Protein AF-A0A5K0V1Y4-F1 (afdb_monomer_lite)

Sequence (72 aa):
AKSANPLEVRRTFTMGLPYTSHHGGQVLFGPADKYLYFMMGDGGSRGDPNNFAQNKKSLLGKIMRLDVDKIP

Secondary structure (DSSP, 8-state):
-PPP-TT----------SSSS--EEEEEE-TTT-PEEEEE--SSSTT-TT-TTT-TT-SSSEEEEE-TTT--

Radius of gyration: 14.53 Å; chains: 1; bounding box: 38×27×32 Å

Structure (mmCIF, N/CA/C/O backbone):
data_AF-A0A5K0V1Y4-F1
#
_entry.id   AF-A0A5K0V1Y4-F1
#
loop_
_atom_site.group_PDB
_atom_site.id
_atom_site.type_symbol
_atom_site.label_atom_id
_atom_site.label_alt_id
_atom_site.label_comp_id
_atom_site.label_asym_id
_atom_site.label_entity_id
_atom_site.label_seq_id
_atom_site.pdbx_PDB_ins_code
_atom_site.Cartn_x
_atom_site.Cartn_y
_atom_site.Cartn_z
_atom_site.occupancy
_atom_site.B_iso_or_equiv
_atom_site.auth_seq_id
_atom_site.auth_comp_id
_atom_site.auth_asym_id
_atom_site.auth_atom_id
_atom_site.pdbx_PDB_model_num
ATOM 1 N N . ALA A 1 1 ? -12.487 -14.928 18.646 1.00 60.72 1 ALA A N 1
ATOM 2 C CA . ALA A 1 1 ? -12.587 -13.995 17.503 1.00 60.72 1 ALA A CA 1
ATOM 3 C C . ALA A 1 1 ? -13.955 -14.173 16.850 1.00 60.72 1 ALA A C 1
ATOM 5 O O . ALA A 1 1 ? -14.425 -15.304 16.820 1.00 60.72 1 ALA A O 1
ATOM 6 N N . LYS A 1 2 ? -14.612 -13.101 16.387 1.00 80.44 2 LYS A N 1
ATOM 7 C CA . LYS A 1 2 ? -15.800 -13.231 15.524 1.00 80.44 2 LYS A CA 1
ATOM 8 C C . LYS A 1 2 ? -15.327 -13.605 14.117 1.00 80.44 2 LYS A C 1
ATOM 10 O O . LYS A 1 2 ? -14.333 -13.046 13.658 1.00 80.44 2 LYS A O 1
ATOM 15 N N . SER A 1 3 ? -16.005 -14.540 13.461 1.00 82.44 3 SER A N 1
ATOM 16 C CA . SER A 1 3 ? -15.751 -14.844 12.050 1.00 82.44 3 SER A CA 1
ATOM 17 C C . SER A 1 3 ? -16.251 -13.687 11.188 1.00 82.44 3 SER A C 1
ATOM 19 O O . SER A 1 3 ? -17.343 -13.173 11.429 1.00 82.44 3 SER A O 1
ATOM 21 N N . ALA A 1 4 ? -15.453 -13.264 10.210 1.00 81.62 4 ALA A N 1
ATOM 22 C CA . ALA A 1 4 ? -15.872 -12.262 9.237 1.00 81.62 4 ALA A CA 1
ATOM 23 C C . ALA A 1 4 ? -16.841 -12.885 8.219 1.00 81.62 4 ALA A C 1
ATOM 25 O O . ALA A 1 4 ? -16.662 -14.038 7.822 1.00 81.62 4 ALA A O 1
ATOM 26 N N . ASN A 1 5 ? -17.850 -12.124 7.790 1.00 84.25 5 ASN A N 1
ATOM 27 C CA . ASN A 1 5 ? -18.733 -12.510 6.695 1.00 84.25 5 ASN A CA 1
ATOM 28 C C . ASN A 1 5 ? -18.026 -12.210 5.358 1.00 84.25 5 ASN A C 1
ATOM 30 O O . ASN A 1 5 ? -17.788 -11.040 5.061 1.00 84.25 5 ASN A O 1
ATOM 34 N N . PRO A 1 6 ? -17.693 -13.213 4.526 1.00 79.56 6 PRO A N 1
ATOM 35 C CA . PRO A 1 6 ? -17.023 -12.975 3.247 1.00 79.56 6 PRO A CA 1
ATOM 36 C C . PRO A 1 6 ? -17.909 -12.256 2.216 1.00 79.56 6 PRO A C 1
ATOM 38 O O . PRO A 1 6 ? -17.398 -11.821 1.189 1.00 79.56 6 PRO A O 1
ATOM 41 N N . LEU A 1 7 ? -19.217 -12.114 2.472 1.00 84.00 7 LEU A N 1
ATOM 42 C CA . LEU A 1 7 ? -20.107 -11.271 1.667 1.00 84.00 7 LEU A CA 1
ATOM 43 C C . LEU A 1 7 ? -19.998 -9.779 2.031 1.00 84.00 7 LEU A C 1
ATOM 45 O O . LEU A 1 7 ? -20.390 -8.929 1.236 1.00 84.00 7 LEU A O 1
ATOM 49 N N . GLU A 1 8 ? -19.433 -9.442 3.193 1.00 82.88 8 GLU A N 1
ATOM 50 C CA . GLU A 1 8 ? -19.221 -8.065 3.658 1.00 82.88 8 GLU A CA 1
ATOM 51 C C . GLU A 1 8 ? -17.781 -7.618 3.368 1.00 82.88 8 GLU A C 1
ATOM 53 O O . GLU A 1 8 ? -16.979 -7.358 4.265 1.00 82.88 8 GLU A O 1
ATOM 58 N N . VAL A 1 9 ? -17.431 -7.550 2.081 1.00 86.12 9 VAL A N 1
ATOM 59 C CA . VAL A 1 9 ? -16.121 -7.065 1.625 1.00 86.12 9 VAL A CA 1
ATOM 60 C C . VAL A 1 9 ? -16.264 -5.663 1.051 1.00 86.12 9 VAL A C 1
ATOM 62 O O . VAL A 1 9 ? -17.021 -5.434 0.111 1.00 86.12 9 VAL A O 1
ATOM 65 N N . ARG A 1 10 ? -15.460 -4.729 1.565 1.00 86.25 10 ARG A N 1
ATOM 66 C CA . ARG A 1 10 ? -15.290 -3.395 0.983 1.00 86.25 10 ARG A CA 1
ATOM 67 C C . ARG A 1 10 ? -13.870 -3.238 0.453 1.00 86.25 10 ARG A C 1
ATOM 69 O O . ARG A 1 10 ? -12.901 -3.468 1.173 1.00 86.25 10 ARG A O 1
ATOM 76 N N . ARG A 1 11 ? -13.736 -2.823 -0.809 1.00 87.38 11 ARG A N 1
ATOM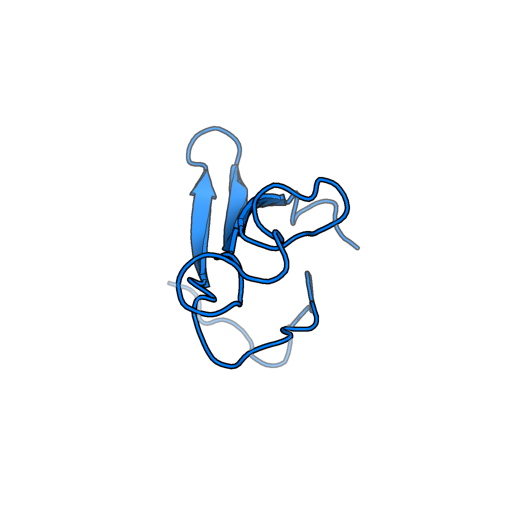 77 C CA . ARG A 1 11 ? -12.435 -2.489 -1.402 1.00 87.38 11 ARG A CA 1
ATOM 78 C C . ARG A 1 11 ? -12.018 -1.087 -0.956 1.00 87.38 11 ARG A C 1
ATOM 80 O O . ARG A 1 11 ? -12.505 -0.109 -1.501 1.00 87.38 11 ARG A O 1
ATOM 87 N N . THR A 1 12 ? -11.079 -1.010 -0.019 1.00 87.56 12 THR A N 1
ATOM 88 C CA . THR A 1 12 ? -10.539 0.265 0.489 1.00 87.56 12 THR A CA 1
ATOM 89 C C . THR A 1 12 ? -9.507 0.893 -0.449 1.00 87.56 12 THR A C 1
ATOM 91 O O . THR A 1 12 ? -9.449 2.108 -0.600 1.00 87.56 12 THR A O 1
ATOM 94 N N . PHE A 1 13 ? -8.651 0.075 -1.064 1.00 86.62 13 PHE A N 1
ATOM 95 C CA . PHE A 1 13 ? -7.523 0.553 -1.858 1.00 86.62 13 PHE A CA 1
ATOM 96 C C . PHE A 1 13 ? -7.183 -0.448 -2.963 1.00 86.62 13 PHE A C 1
ATOM 98 O O . PHE A 1 13 ? -7.221 -1.659 -2.752 1.00 86.62 13 PHE A O 1
ATOM 105 N N . THR A 1 14 ? -6.861 0.064 -4.148 1.00 89.75 14 THR A N 1
ATOM 106 C CA . THR A 1 14 ? -6.335 -0.721 -5.267 1.00 89.75 14 THR A CA 1
ATOM 107 C C . THR A 1 14 ? -5.306 0.112 -6.010 1.00 89.75 14 THR A C 1
ATOM 109 O O . THR A 1 14 ? -5.479 1.319 -6.172 1.00 89.75 14 THR A O 1
ATOM 112 N N . MET A 1 15 ? -4.241 -0.527 -6.480 1.00 88.25 15 MET A N 1
ATOM 113 C CA . MET A 1 15 ? -3.200 0.124 -7.270 1.00 88.25 15 MET A CA 1
ATOM 114 C C . MET A 1 15 ? -2.654 -0.832 -8.322 1.00 88.25 15 MET A C 1
ATOM 116 O O . MET A 1 15 ? -2.628 -2.044 -8.114 1.00 88.25 15 MET A O 1
ATOM 120 N N . GLY A 1 16 ? -2.222 -0.278 -9.453 1.00 87.75 16 GLY A N 1
ATOM 121 C CA . GLY A 1 16 ? -1.503 -1.031 -10.475 1.00 87.75 16 GLY A CA 1
ATOM 122 C C . GLY A 1 16 ? -0.048 -1.256 -10.068 1.00 87.75 16 GLY A C 1
ATOM 123 O O . GLY A 1 16 ? 0.580 -0.365 -9.494 1.00 87.75 16 GLY A O 1
ATOM 124 N N . LEU A 1 17 ? 0.480 -2.439 -10.382 1.00 88.69 17 LEU A N 1
ATOM 125 C CA . LEU A 1 17 ? 1.871 -2.811 -10.131 1.00 88.69 17 LEU A CA 1
ATOM 126 C C . LEU A 1 17 ? 2.588 -3.024 -11.472 1.00 88.69 17 LEU A C 1
ATOM 128 O O . LEU A 1 17 ? 2.113 -3.822 -12.279 1.00 88.69 17 LEU A O 1
ATOM 132 N N . PRO A 1 18 ? 3.700 -2.314 -11.734 1.00 86.50 18 PRO A N 1
ATOM 133 C CA . PRO A 1 18 ? 4.383 -2.379 -13.025 1.00 86.50 18 PRO A CA 1
ATOM 134 C C . PRO A 1 18 ? 5.240 -3.641 -13.199 1.00 86.50 18 PRO A C 1
ATOM 136 O O . PRO A 1 18 ? 5.530 -4.027 -14.327 1.00 86.50 18 PRO A O 1
ATOM 139 N N . TYR A 1 19 ? 5.629 -4.293 -12.100 1.00 91.75 19 TYR A N 1
ATOM 140 C CA . TYR A 1 19 ? 6.395 -5.541 -12.098 1.00 91.75 19 TYR A CA 1
ATOM 141 C C . TYR A 1 19 ? 5.761 -6.552 -11.146 1.00 91.75 19 TYR A C 1
ATOM 143 O O . TYR A 1 19 ? 4.898 -6.218 -10.336 1.00 91.75 19 TYR A O 1
ATOM 151 N N . THR A 1 20 ? 6.230 -7.797 -11.208 1.00 92.75 20 THR A N 1
ATOM 152 C CA . THR A 1 20 ? 5.794 -8.905 -10.345 1.00 92.75 20 THR A CA 1
ATOM 153 C C . THR A 1 20 ? 6.638 -9.060 -9.072 1.00 92.75 20 THR A C 1
ATOM 155 O O . THR A 1 20 ? 6.460 -10.032 -8.344 1.00 92.75 20 THR A O 1
ATOM 158 N N . SER A 1 21 ? 7.568 -8.139 -8.801 1.00 93.25 21 SER A N 1
ATOM 159 C CA . SER A 1 21 ? 8.519 -8.191 -7.682 1.00 93.25 21 SER A CA 1
ATOM 160 C C . SER A 1 21 ? 8.483 -6.929 -6.816 1.00 93.25 21 SER A C 1
ATOM 162 O O . SER A 1 21 ? 7.950 -5.900 -7.219 1.00 93.25 21 SER A O 1
ATOM 164 N N . HIS A 1 22 ? 9.080 -7.017 -5.621 1.00 94.75 22 HIS A N 1
ATOM 165 C CA . HIS A 1 22 ? 9.284 -5.902 -4.683 1.00 94.75 22 HIS A CA 1
ATOM 166 C C . HIS A 1 22 ? 7.996 -5.206 -4.198 1.00 94.75 22 HIS A C 1
ATOM 168 O O . HIS A 1 22 ? 7.974 -3.995 -3.989 1.00 94.75 22 HIS A O 1
ATOM 174 N N . HIS A 1 23 ? 6.907 -5.947 -3.988 1.00 92.81 23 HIS A N 1
ATOM 175 C CA . HIS A 1 23 ? 5.649 -5.353 -3.503 1.00 92.81 23 HIS A CA 1
ATOM 176 C C . HIS A 1 23 ? 5.629 -5.134 -1.990 1.00 92.81 23 HIS A C 1
ATOM 178 O O . HIS A 1 23 ? 4.962 -4.226 -1.507 1.00 92.81 23 HIS A O 1
ATOM 184 N N . GL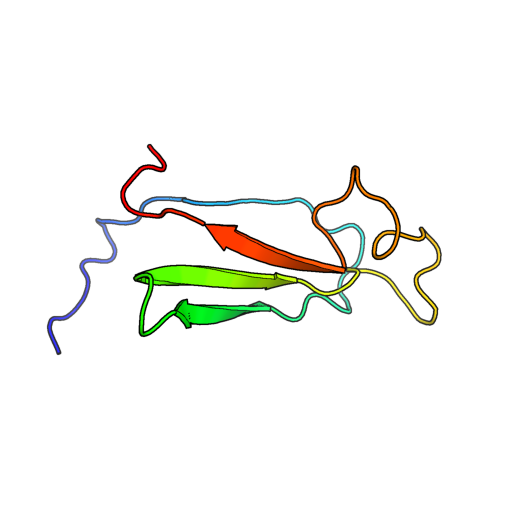Y A 1 24 ? 6.373 -5.930 -1.220 1.00 90.88 24 GLY A N 1
ATOM 185 C CA . GLY A 1 24 ? 6.220 -5.933 0.234 1.00 90.88 24 GLY A CA 1
ATOM 186 C C . GLY A 1 24 ? 4.816 -6.412 0.604 1.00 90.88 24 GLY A C 1
ATOM 187 O O . GLY A 1 24 ? 4.476 -7.560 0.335 1.00 90.88 24 GLY A O 1
ATOM 188 N N . GLY A 1 25 ? 4.002 -5.530 1.186 1.00 90.19 25 GLY A N 1
ATOM 189 C CA . GLY A 1 25 ? 2.589 -5.792 1.458 1.00 90.19 25 GLY A CA 1
ATOM 190 C C . GLY A 1 25 ? 2.246 -6.011 2.929 1.00 90.19 25 GLY A C 1
ATOM 191 O O . GLY A 1 25 ? 1.171 -6.521 3.236 1.00 90.19 25 GLY A O 1
ATOM 192 N N . GLN A 1 26 ? 3.138 -5.641 3.851 1.00 95.56 26 GLN A N 1
ATOM 193 C CA . GLN A 1 26 ? 2.832 -5.716 5.275 1.00 95.56 26 GLN A CA 1
ATOM 194 C C . GLN A 1 26 ? 1.707 -4.734 5.629 1.00 95.56 26 GLN A C 1
ATOM 196 O O . GLN A 1 26 ? 1.695 -3.578 5.197 1.00 95.56 26 GLN A O 1
ATOM 201 N N . VAL A 1 27 ? 0.769 -5.228 6.435 1.00 95.12 27 VAL A N 1
ATOM 202 C CA . VAL A 1 27 ? -0.399 -4.495 6.915 1.00 95.12 27 VAL A CA 1
ATOM 203 C C . VAL A 1 27 ? -0.416 -4.542 8.436 1.00 95.12 27 VAL A C 1
ATOM 205 O O . VAL A 1 27 ? -0.274 -5.614 9.024 1.00 95.12 27 VAL A O 1
ATOM 208 N N . LEU A 1 28 ? -0.600 -3.391 9.078 1.00 96.62 28 LEU A N 1
ATOM 209 C CA . LEU A 1 28 ? -0.769 -3.302 10.527 1.00 96.62 28 LEU A CA 1
ATOM 210 C C . LEU A 1 28 ? -1.627 -2.104 10.919 1.00 96.62 28 LEU A C 1
ATOM 212 O O . LEU A 1 28 ? -1.712 -1.124 10.186 1.00 96.62 28 LEU A O 1
ATOM 216 N N . PHE A 1 29 ? -2.235 -2.168 12.099 1.00 96.88 29 PHE A N 1
ATOM 217 C CA . PHE A 1 29 ? -2.914 -1.023 12.696 1.00 96.88 29 PHE A CA 1
ATOM 218 C C . PHE A 1 29 ? -2.003 -0.344 13.709 1.00 96.88 29 PHE A C 1
ATOM 220 O O . PHE A 1 29 ? -1.419 -1.007 14.570 1.00 96.88 29 PHE A O 1
ATOM 227 N N . GLY A 1 30 ? -1.899 0.981 13.626 1.00 97.12 30 GLY A N 1
ATOM 228 C CA . GLY A 1 30 ? -1.165 1.755 14.617 1.00 97.12 30 GLY A CA 1
ATOM 229 C C . GLY A 1 30 ? -1.850 1.648 15.986 1.00 97.12 30 GLY A C 1
ATOM 230 O O . GLY A 1 30 ? -3.047 1.925 16.099 1.00 97.12 30 GLY A O 1
ATOM 231 N N . PRO A 1 31 ? -1.143 1.241 17.056 1.00 96.94 31 PRO A N 1
ATOM 232 C CA . PRO A 1 31 ? -1.783 0.979 18.343 1.00 96.94 31 PRO A CA 1
ATOM 233 C C . PRO A 1 31 ? -2.336 2.251 18.995 1.00 96.94 31 PRO A C 1
ATOM 235 O O . PRO A 1 31 ? -3.367 2.176 19.666 1.00 96.94 31 PRO A O 1
ATOM 238 N N . ALA A 1 32 ? -1.687 3.399 18.777 1.00 97.25 32 ALA A N 1
ATOM 239 C CA . ALA A 1 32 ? -2.081 4.687 19.343 1.00 97.25 32 ALA A CA 1
ATOM 240 C C . ALA A 1 32 ? -3.131 5.418 18.495 1.00 97.25 32 ALA A C 1
ATOM 242 O O . ALA A 1 32 ? -4.091 5.951 19.040 1.00 97.25 32 ALA A O 1
ATOM 243 N N . ASP A 1 33 ? -2.961 5.435 17.171 1.00 96.75 33 ASP A N 1
ATOM 244 C CA . ASP A 1 33 ? -3.756 6.271 16.267 1.00 96.75 33 ASP A CA 1
ATOM 245 C C . ASP A 1 33 ? -4.839 5.506 15.492 1.00 96.75 33 ASP A C 1
ATOM 247 O O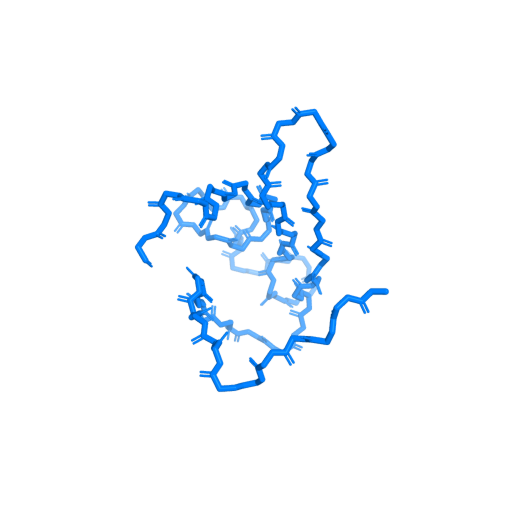 . ASP A 1 33 ? -5.699 6.138 14.889 1.00 96.75 33 ASP A O 1
ATOM 251 N N . LYS A 1 34 ? -4.821 4.168 15.532 1.00 95.75 34 LYS A N 1
ATOM 252 C CA . LYS A 1 34 ? -5.804 3.263 14.911 1.00 95.75 34 LYS A CA 1
ATOM 253 C C . LYS A 1 34 ? -5.894 3.341 13.384 1.00 95.75 34 LYS A C 1
ATOM 255 O O . LYS A 1 34 ? -6.775 2.718 12.802 1.00 95.75 34 LYS A O 1
ATOM 260 N N . TYR A 1 35 ? -4.955 4.013 12.721 1.00 96.44 35 TYR A N 1
ATOM 261 C CA . TYR A 1 35 ? -4.897 4.028 11.259 1.00 96.44 35 TYR A CA 1
ATOM 262 C C . TYR A 1 35 ? -4.334 2.712 10.721 1.00 96.44 35 TYR A C 1
ATOM 264 O O . TYR A 1 35 ? -3.523 2.045 11.373 1.00 96.44 35 TYR A O 1
ATOM 272 N N . LEU A 1 36 ? -4.739 2.370 9.499 1.00 95.75 36 LEU A N 1
ATOM 273 C CA . LEU A 1 36 ? -4.171 1.261 8.746 1.00 95.75 36 LEU A CA 1
ATOM 274 C C . LEU A 1 36 ? -2.857 1.707 8.105 1.00 95.75 36 LEU A C 1
ATOM 276 O O . LEU A 1 36 ? -2.835 2.640 7.304 1.00 95.75 36 LEU A O 1
ATOM 280 N N . TYR A 1 37 ? -1.772 1.014 8.419 1.00 96.69 37 TYR A N 1
ATOM 281 C CA . TYR A 1 37 ? -0.484 1.176 7.765 1.00 96.69 37 TYR A CA 1
ATOM 282 C C . TYR A 1 37 ? -0.306 0.064 6.740 1.00 96.69 37 TYR A C 1
ATOM 284 O O . TYR A 1 37 ? -0.404 -1.118 7.074 1.00 96.69 37 TYR A O 1
ATOM 292 N N . PHE A 1 38 ? -0.034 0.454 5.499 1.00 95.50 38 PHE A N 1
ATOM 293 C CA . PHE A 1 38 ? 0.242 -0.452 4.393 1.00 95.50 38 PHE A CA 1
ATOM 294 C C . PHE A 1 38 ? 1.615 -0.130 3.804 1.00 95.50 38 PHE A C 1
ATOM 296 O O . PHE A 1 38 ? 1.844 0.971 3.295 1.00 95.50 38 PHE A O 1
ATOM 303 N N . MET A 1 39 ? 2.545 -1.078 3.913 1.00 95.62 39 MET A N 1
ATOM 304 C CA . MET A 1 39 ? 3.908 -0.934 3.406 1.00 95.62 39 MET A CA 1
ATOM 305 C C . MET A 1 39 ? 4.013 -1.510 1.999 1.00 95.62 39 MET A C 1
ATOM 307 O O . MET A 1 39 ? 3.875 -2.719 1.804 1.00 95.62 39 MET A O 1
ATOM 311 N N . MET A 1 40 ? 4.311 -0.643 1.036 1.00 95.25 40 MET A N 1
ATOM 312 C CA . MET A 1 40 ? 4.485 -1.000 -0.366 1.00 95.25 40 MET A CA 1
ATOM 313 C C . MET A 1 40 ? 5.937 -0.758 -0.775 1.00 95.25 40 MET A C 1
ATOM 315 O O . MET A 1 40 ? 6.473 0.337 -0.585 1.00 95.25 40 MET A O 1
ATOM 319 N N . GLY A 1 41 ? 6.576 -1.781 -1.337 1.00 95.19 41 GLY A N 1
ATOM 320 C CA . GLY A 1 41 ? 7.909 -1.649 -1.922 1.00 95.19 41 GLY A CA 1
ATOM 321 C C . GLY A 1 41 ? 7.883 -0.858 -3.233 1.00 95.19 41 GLY A C 1
ATOM 322 O O . GLY A 1 41 ? 6.838 -0.372 -3.665 1.00 95.19 41 GLY A O 1
ATOM 323 N N . ASP A 1 42 ? 9.041 -0.686 -3.866 1.00 95.50 42 ASP A N 1
ATOM 324 C CA . A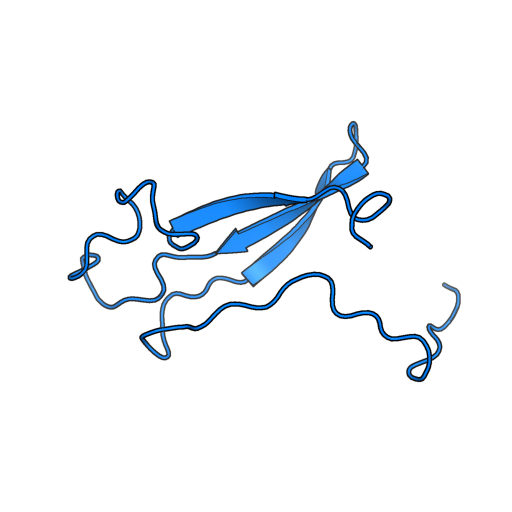SP A 1 42 ? 9.151 0.067 -5.124 1.00 95.50 42 ASP A CA 1
ATOM 325 C C . ASP A 1 42 ? 8.423 -0.607 -6.301 1.00 95.50 42 ASP A C 1
ATOM 327 O O . ASP A 1 42 ? 8.232 0.022 -7.338 1.00 95.50 42 ASP A O 1
ATOM 331 N N . GLY A 1 43 ? 7.981 -1.862 -6.138 1.00 93.56 43 GLY A N 1
ATOM 332 C CA . GLY A 1 43 ? 7.292 -2.629 -7.168 1.00 93.56 43 GLY A CA 1
ATOM 333 C C . GLY A 1 43 ? 8.117 -2.777 -8.441 1.00 93.56 43 GLY A C 1
ATOM 334 O O . GLY A 1 43 ? 7.527 -2.859 -9.516 1.00 93.56 43 GLY A O 1
ATOM 335 N N . GLY A 1 44 ? 9.448 -2.722 -8.324 1.00 92.00 44 GLY A N 1
ATOM 336 C CA . GLY A 1 44 ? 10.398 -2.687 -9.426 1.00 92.00 44 GLY A CA 1
ATOM 337 C C . GLY A 1 44 ? 11.346 -3.884 -9.446 1.00 92.00 44 GLY A C 1
ATOM 338 O O . GLY A 1 44 ? 11.040 -4.976 -8.961 1.00 92.00 44 GLY A O 1
ATOM 339 N N . SER A 1 45 ? 12.516 -3.667 -10.045 1.00 91.94 45 SER A N 1
ATOM 340 C CA . SER A 1 45 ? 13.633 -4.613 -10.062 1.00 91.94 45 SER A CA 1
ATOM 341 C C . SER A 1 45 ? 14.832 -4.040 -9.299 1.00 91.94 45 SER A C 1
ATOM 343 O O . SER A 1 45 ? 14.727 -3.029 -8.601 1.00 91.94 45 SER A O 1
ATOM 345 N N . ARG A 1 46 ? 15.991 -4.700 -9.395 1.00 93.81 46 ARG A N 1
ATOM 346 C CA . ARG A 1 46 ? 17.225 -4.261 -8.738 1.00 93.81 46 ARG A CA 1
ATOM 347 C C . ARG A 1 46 ? 17.527 -2.790 -9.053 1.00 93.81 46 ARG A C 1
ATOM 349 O O . ARG A 1 46 ? 17.775 -2.443 -10.202 1.00 93.81 46 ARG A O 1
ATOM 356 N N . GLY A 1 47 ? 17.599 -1.972 -8.004 1.00 94.00 47 GLY A N 1
ATOM 357 C CA . GLY A 1 47 ? 18.013 -0.571 -8.099 1.00 94.00 47 GLY A CA 1
ATOM 358 C C . GLY A 1 47 ? 16.909 0.419 -8.473 1.00 94.00 47 GLY A C 1
ATOM 359 O O . GLY A 1 47 ? 17.259 1.530 -8.846 1.00 94.00 47 GLY A O 1
ATOM 360 N N . ASP A 1 48 ? 15.627 0.039 -8.380 1.00 94.44 48 ASP A N 1
ATOM 361 C CA . ASP A 1 48 ? 14.476 0.914 -8.666 1.00 94.44 48 ASP A CA 1
ATOM 362 C C . ASP A 1 48 ? 14.616 1.666 -10.010 1.00 94.44 48 ASP A C 1
ATOM 364 O O . ASP A 1 48 ? 14.755 2.892 -10.041 1.00 94.44 48 ASP A O 1
ATOM 368 N N . PRO A 1 49 ? 14.606 0.955 -11.156 1.00 92.94 49 PRO A N 1
ATOM 369 C CA . PRO A 1 49 ? 14.937 1.541 -12.460 1.00 92.94 49 PRO A CA 1
ATOM 370 C C . PRO A 1 49 ? 13.998 2.676 -12.896 1.00 92.94 49 PRO A C 1
ATOM 372 O O . PRO A 1 49 ? 14.382 3.511 -13.710 1.00 92.94 49 PRO A O 1
ATOM 375 N N . ASN A 1 50 ? 12.777 2.722 -12.355 1.00 92.31 50 ASN A N 1
ATOM 376 C CA . ASN A 1 50 ? 11.795 3.774 -12.638 1.00 92.31 50 ASN A CA 1
ATOM 377 C C . ASN A 1 50 ? 11.753 4.856 -11.549 1.00 92.31 50 ASN A C 1
ATOM 379 O O . ASN A 1 50 ? 10.921 5.765 -11.611 1.00 92.31 50 ASN A O 1
ATOM 383 N N . ASN A 1 51 ? 12.642 4.762 -10.557 1.00 95.00 51 ASN A N 1
ATOM 384 C CA . ASN A 1 51 ? 12.769 5.689 -9.444 1.00 95.00 51 ASN A CA 1
ATOM 385 C C . ASN A 1 51 ? 11.437 5.925 -8.707 1.00 95.00 51 ASN A C 1
ATOM 387 O O . ASN A 1 51 ? 11.092 7.052 -8.327 1.00 95.00 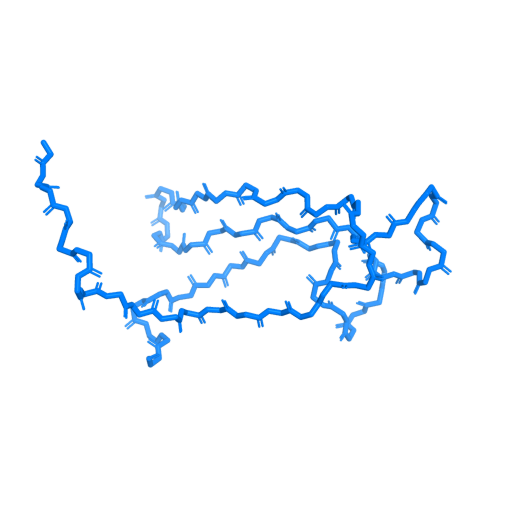51 ASN A O 1
ATOM 391 N N . PHE A 1 52 ? 10.641 4.868 -8.544 1.00 95.31 52 PHE A N 1
ATOM 392 C CA . PHE A 1 52 ? 9.333 4.947 -7.913 1.00 95.31 52 PHE A CA 1
ATOM 393 C C . PHE A 1 52 ? 9.427 5.324 -6.432 1.00 95.31 52 PHE A C 1
ATOM 395 O O . PHE A 1 52 ? 8.593 6.092 -5.939 1.00 95.31 52 PHE A O 1
ATOM 402 N N . ALA A 1 53 ? 10.460 4.855 -5.731 1.00 95.56 53 ALA A N 1
ATOM 403 C CA . ALA A 1 53 ? 10.657 5.130 -4.317 1.00 95.56 53 ALA A CA 1
ATOM 404 C C . ALA A 1 53 ? 10.912 6.622 -4.044 1.00 95.56 53 ALA A C 1
ATOM 406 O O . ALA A 1 53 ? 10.394 7.150 -3.059 1.00 95.56 53 ALA A O 1
ATOM 407 N N . GLN A 1 54 ? 11.624 7.332 -4.927 1.00 96.31 54 GLN A N 1
ATOM 408 C CA . GLN A 1 54 ? 11.870 8.777 -4.775 1.00 96.31 54 GLN A CA 1
ATOM 409 C C . GLN A 1 54 ? 10.818 9.649 -5.473 1.00 96.31 54 GLN A C 1
ATOM 411 O O . GLN A 1 54 ? 10.695 10.842 -5.183 1.00 96.31 54 GLN A O 1
ATOM 416 N N . ASN A 1 55 ? 10.023 9.079 -6.379 1.00 95.19 55 ASN A N 1
ATOM 417 C CA . ASN A 1 55 ? 8.967 9.815 -7.056 1.00 95.19 55 ASN A CA 1
ATOM 418 C C . ASN A 1 55 ? 7.785 10.090 -6.108 1.00 95.19 55 ASN A C 1
ATOM 420 O O . ASN A 1 55 ? 7.019 9.194 -5.755 1.00 95.19 55 ASN A O 1
ATOM 424 N N . LYS A 1 56 ? 7.584 11.363 -5.746 1.00 94.81 56 LYS A N 1
ATOM 425 C CA . LYS A 1 56 ? 6.467 11.816 -4.893 1.00 94.81 56 LYS A CA 1
ATOM 426 C C . LYS A 1 56 ? 5.086 11.675 -5.545 1.00 94.81 56 LYS A C 1
ATOM 428 O O . LYS A 1 56 ? 4.085 11.742 -4.843 1.00 94.81 56 LYS A O 1
ATOM 433 N N . LYS A 1 57 ? 5.022 11.495 -6.869 1.00 94.19 57 LYS A N 1
ATOM 434 C CA . LYS A 1 57 ? 3.779 11.210 -7.606 1.00 94.19 57 LYS A CA 1
ATOM 435 C C . LYS A 1 57 ? 3.443 9.712 -7.637 1.00 94.19 57 LYS A C 1
ATOM 437 O O . LYS A 1 57 ? 2.414 9.346 -8.192 1.00 94.19 57 LYS A O 1
ATOM 442 N N . SER A 1 58 ? 4.304 8.857 -7.079 1.00 93.81 58 SER A N 1
ATOM 443 C CA . SER A 1 58 ? 4.101 7.410 -6.992 1.00 93.81 58 SER A CA 1
ATOM 444 C C . SER A 1 58 ? 3.684 6.988 -5.583 1.00 93.81 58 SER A C 1
ATOM 446 O O . SER A 1 58 ? 4.192 7.510 -4.589 1.00 93.81 58 SER A O 1
ATOM 448 N N . LEU A 1 59 ? 2.796 5.994 -5.505 1.00 93.81 59 LEU A N 1
ATOM 449 C CA . LEU A 1 59 ? 2.420 5.316 -4.256 1.00 93.81 59 LEU A CA 1
ATOM 450 C C . LEU A 1 59 ? 3.357 4.142 -3.907 1.00 93.81 59 LEU A C 1
ATOM 452 O O . LEU A 1 59 ? 3.227 3.544 -2.842 1.00 93.81 59 LEU A O 1
ATOM 456 N N . LEU A 1 60 ? 4.301 3.814 -4.791 1.00 94.94 60 LEU A N 1
ATOM 457 C CA . LEU A 1 60 ? 5.287 2.747 -4.611 1.00 94.94 60 LEU A CA 1
ATOM 458 C C . LEU A 1 60 ? 6.489 3.223 -3.779 1.00 94.94 60 LEU A C 1
ATOM 460 O O . LEU A 1 60 ? 6.881 4.393 -3.825 1.00 94.94 60 LEU A O 1
ATOM 464 N N . GLY A 1 61 ? 7.083 2.306 -3.018 1.00 95.31 61 GLY A N 1
ATOM 465 C CA . GLY A 1 61 ? 8.212 2.565 -2.124 1.00 95.31 61 GLY A CA 1
ATOM 466 C C . GLY A 1 61 ? 7.832 3.490 -0.969 1.00 95.31 61 GLY A C 1
ATOM 467 O O . GLY A 1 61 ? 8.583 4.412 -0.654 1.00 95.31 61 GLY A O 1
ATOM 468 N N . LYS A 1 62 ? 6.632 3.309 -0.400 1.00 95.94 62 LYS A N 1
ATOM 469 C CA . LYS A 1 62 ? 6.051 4.161 0.648 1.00 95.94 62 LYS A CA 1
ATOM 470 C C . LYS A 1 62 ? 5.423 3.321 1.755 1.00 95.94 62 LYS A C 1
ATOM 472 O O . LYS A 1 62 ? 4.951 2.206 1.537 1.00 95.94 62 LY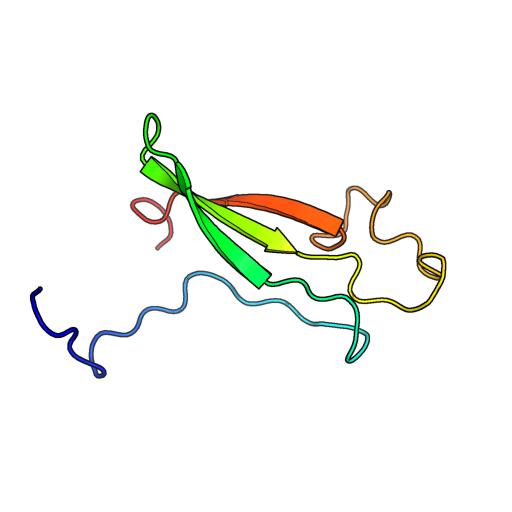S A O 1
ATOM 477 N N . ILE A 1 63 ? 5.340 3.924 2.937 1.00 96.19 63 ILE A N 1
ATOM 478 C CA . ILE A 1 63 ? 4.440 3.483 4.002 1.00 96.19 63 ILE A CA 1
ATOM 479 C C . ILE A 1 63 ? 3.216 4.393 3.943 1.00 96.19 63 ILE A C 1
ATOM 481 O O . ILE A 1 63 ? 3.305 5.585 4.239 1.00 96.19 63 ILE A O 1
ATOM 485 N N . MET A 1 64 ? 2.086 3.841 3.515 1.00 94.75 64 MET A N 1
ATOM 486 C CA . MET A 1 64 ? 0.817 4.558 3.450 1.00 94.75 64 MET A CA 1
ATOM 487 C C . MET A 1 64 ? 0.084 4.427 4.781 1.00 94.75 64 MET A C 1
ATOM 489 O O . MET A 1 64 ? 0.016 3.337 5.341 1.00 94.75 64 MET A O 1
ATOM 493 N N . ARG A 1 65 ? -0.486 5.533 5.265 1.00 95.94 65 ARG A N 1
ATOM 494 C CA . ARG A 1 65 ? -1.311 5.604 6.476 1.00 95.94 65 ARG A CA 1
ATOM 495 C C . ARG A 1 65 ? -2.730 5.993 6.071 1.00 95.94 65 ARG A C 1
ATOM 497 O O . ARG A 1 65 ? -2.942 7.110 5.606 1.00 95.94 65 ARG A O 1
ATOM 504 N N . LEU A 1 66 ? -3.675 5.069 6.212 1.00 93.69 66 LEU A N 1
ATOM 505 C CA . LEU A 1 66 ? -5.044 5.183 5.711 1.00 93.69 66 LEU A CA 1
ATOM 506 C C . LEU A 1 66 ? -6.056 5.247 6.859 1.00 93.69 66 LEU A C 1
ATOM 508 O O . LEU A 1 66 ? -5.983 4.461 7.806 1.00 93.69 66 LEU A O 1
ATOM 512 N N . ASP A 1 67 ? -7.015 6.169 6.749 1.00 94.38 67 ASP A N 1
ATOM 513 C CA . ASP A 1 67 ? -8.165 6.287 7.654 1.00 94.38 67 ASP A CA 1
ATOM 514 C C . ASP A 1 67 ? -9.302 5.385 7.169 1.00 94.38 67 ASP A C 1
ATOM 516 O O . ASP A 1 67 ? -10.138 5.799 6.369 1.00 94.38 67 ASP A O 1
ATOM 520 N N . VAL A 1 68 ? -9.325 4.124 7.593 1.00 92.50 68 VAL A N 1
ATOM 521 C CA . VAL A 1 68 ? -10.330 3.165 7.098 1.00 92.50 68 VAL A CA 1
ATOM 522 C C . VAL A 1 68 ? -11.753 3.479 7.565 1.00 92.50 68 VAL A C 1
ATOM 524 O O . VAL A 1 68 ? -12.703 3.010 6.938 1.00 92.50 68 VAL A O 1
ATOM 527 N N . ASP A 1 69 ? -11.903 4.306 8.601 1.00 90.69 69 ASP A N 1
ATOM 528 C CA . ASP A 1 69 ? -13.202 4.720 9.136 1.00 90.69 69 ASP A CA 1
ATOM 529 C C . ASP A 1 69 ? -13.802 5.896 8.350 1.00 90.69 69 ASP A C 1
ATOM 531 O O . ASP A 1 69 ? -15.009 6.126 8.406 1.00 90.69 69 ASP A O 1
ATOM 535 N N . LYS A 1 70 ? -12.974 6.635 7.596 1.00 86.94 70 LYS A N 1
ATOM 536 C CA . LYS A 1 70 ? -13.406 7.779 6.771 1.00 86.94 70 LYS A CA 1
ATOM 537 C C . LYS A 1 70 ? -13.288 7.564 5.265 1.00 86.94 70 LYS A C 1
ATOM 539 O O . LYS A 1 70 ? -13.765 8.403 4.502 1.00 86.94 70 LYS A O 1
ATOM 544 N N . ILE A 1 71 ? -12.648 6.485 4.820 1.00 73.50 71 ILE A N 1
ATOM 545 C CA . ILE A 1 71 ? -12.670 6.095 3.407 1.00 73.50 71 ILE A CA 1
ATOM 546 C C . ILE A 1 71 ? -14.085 5.575 3.092 1.00 73.50 71 ILE A C 1
ATOM 548 O O . ILE A 1 71 ? -14.555 4.703 3.833 1.00 73.50 71 ILE A O 1
ATOM 552 N N . PRO A 1 72 ? -14.776 6.113 2.065 1.00 59.78 72 PRO A N 1
ATOM 553 C CA . PRO A 1 72 ? -16.099 5.632 1.665 1.00 59.78 72 PRO A CA 1
ATOM 554 C C . PRO A 1 72 ? -16.082 4.136 1.319 1.00 59.78 72 PRO A C 1
ATOM 556 O O . PRO A 1 72 ? -15.121 3.674 0.665 1.00 59.78 72 PRO A O 1
#

Foldseek 3Di:
DDDDDPVPDDDQDDDDQPAPDFQQFDWDADPPPRWIWTAGALSDDPPSPVCQLVDPVHPHVDTDTHDPVPRD

InterPro domains:
  IPR011042 Six-bladed beta-propeller, TolB-like [G3DSA:2.120.10.30] (1-72)
  IPR012938 Glucose/Sorbosone dehydrogenase [PF07995] (20-69)

Organism: NCBI:txid210225

pLDDT: mean 91.04, std 7.19, range [59.78, 97.25]